Protein AF-A0A0R2E4I8-F1 (afdb_monomer_lite)

Secondary structure (DSSP, 8-state):
-EEETTEEE----GGGGTT---------TTSSHHHHHHHHHHHHHSS-SSSSS-GGGGB-TTS-TTSPPBEEEEEEETTEEEEEEE--S------------

Organism: NCBI:txid1423806

Sequence (101 aa):
MQNFGPYESQIIDFTSFEETPLFLISGKTGSGKTTLFDAMCFALFGKTSGMERQPEQMRSDFAKATEVTSVNFAFEHHGKVYRIMRQPKQLLAKKTWKRYA

Foldseek 3Di:
DDQFAPPNDDDDDCVVCVVPNDDDDDDDPSPCPQSVQQLVCCQVPVGGPVNPDHRANRGHPPADLAGFDWHWDWDDDPNDIDITIDGGDHHHDDDDDPDDD

InterPro domains:
  IPR027417 P-loop containing nucleoside triphosphate hydrolase [G3DSA:3.40.50.300] (1-101)
  IPR027417 P-loop containing nucleoside triphosphate hydrolase [SSF52540] (2-89)
  IPR038729 Rad50/SbcC-type AAA domain [PF13476] (1-89)

pLDDT: mean 90.67, std 10.41, range [46.34, 98.31]

Radius of gyration: 15.91 Å; chains: 1; bounding box: 36×44×48 Å

Structure (mmCIF, N/CA/C/O backbone):
data_AF-A0A0R2E4I8-F1
#
_entry.id   AF-A0A0R2E4I8-F1
#
loop_
_atom_site.group_PDB
_atom_site.id
_atom_site.type_symbol
_atom_site.label_atom_id
_atom_site.label_alt_id
_atom_site.label_comp_id
_atom_site.label_asym_id
_atom_site.label_entity_id
_atom_site.label_seq_id
_atom_site.pdbx_PDB_ins_code
_atom_site.Cartn_x
_atom_site.Cartn_y
_atom_site.Cartn_z
_atom_site.occupancy
_atom_site.B_iso_or_equiv
_atom_site.auth_seq_id
_atom_site.auth_comp_id
_atom_site.auth_asym_id
_atom_site.auth_atom_id
_atom_site.pdbx_PDB_model_num
ATOM 1 N N . MET A 1 1 ? -1.219 -5.815 -0.721 1.00 95.50 1 MET A N 1
ATOM 2 C CA . MET A 1 1 ? -0.576 -5.068 -1.826 1.00 95.50 1 MET A CA 1
ATOM 3 C C . MET A 1 1 ? 0.577 -5.873 -2.400 1.00 95.50 1 MET A C 1
ATOM 5 O O . MET A 1 1 ? 1.169 -6.662 -1.675 1.00 95.50 1 MET A O 1
ATOM 9 N N . GLN A 1 2 ? 0.837 -5.705 -3.694 1.00 97.62 2 GLN A N 1
ATOM 10 C CA . GLN A 1 2 ? 1.869 -6.403 -4.463 1.00 97.62 2 GLN A CA 1
ATOM 11 C C . GLN A 1 2 ? 2.670 -5.372 -5.261 1.00 97.62 2 GLN A C 1
ATOM 13 O O . GLN A 1 2 ? 2.065 -4.528 -5.930 1.00 97.62 2 GLN A O 1
ATOM 18 N N . ASN A 1 3 ? 3.998 -5.451 -5.206 1.00 97.31 3 ASN A N 1
ATOM 19 C CA . ASN A 1 3 ? 4.940 -4.601 -5.938 1.00 97.31 3 ASN A CA 1
ATOM 20 C C . ASN A 1 3 ? 4.652 -3.095 -5.822 1.00 97.31 3 ASN A C 1
ATOM 22 O O . ASN A 1 3 ? 4.697 -2.376 -6.826 1.00 97.31 3 ASN A O 1
ATOM 26 N N . PHE A 1 4 ? 4.316 -2.628 -4.616 1.00 96.19 4 PHE A N 1
ATOM 27 C CA . PHE A 1 4 ? 3.869 -1.260 -4.345 1.00 96.19 4 PHE A CA 1
ATOM 28 C C . PHE A 1 4 ? 4.806 -0.568 -3.340 1.00 96.19 4 PHE A C 1
ATOM 30 O O . PHE A 1 4 ? 4.828 -0.895 -2.153 1.00 96.19 4 PHE A O 1
ATOM 37 N N . GLY A 1 5 ? 5.601 0.385 -3.822 1.00 94.50 5 GLY A N 1
ATOM 38 C CA . GLY A 1 5 ? 6.693 1.033 -3.100 1.00 94.50 5 GLY A CA 1
ATOM 39 C C . GLY A 1 5 ? 7.708 0.008 -2.576 1.00 94.50 5 GLY A C 1
ATOM 40 O O . GLY A 1 5 ? 8.222 -0.779 -3.372 1.00 94.50 5 GLY A O 1
ATOM 41 N N . PRO A 1 6 ? 8.008 -0.025 -1.262 1.00 94.06 6 PRO A N 1
ATOM 42 C CA . PRO A 1 6 ? 8.952 -0.987 -0.698 1.00 94.06 6 PRO A CA 1
ATOM 43 C C . PRO A 1 6 ? 8.349 -2.388 -0.491 1.00 94.06 6 PRO A C 1
ATOM 45 O O . PRO A 1 6 ? 9.058 -3.289 -0.054 1.00 94.06 6 PRO A O 1
ATOM 48 N N . TYR A 1 7 ? 7.055 -2.590 -0.762 1.00 94.19 7 TYR A N 1
ATOM 49 C CA . TYR A 1 7 ? 6.380 -3.867 -0.539 1.00 94.19 7 TYR A CA 1
ATOM 50 C C . TYR A 1 7 ? 6.380 -4.728 -1.806 1.00 94.19 7 TYR A C 1
ATOM 52 O O . TYR A 1 7 ? 5.626 -4.451 -2.741 1.00 94.19 7 TYR A O 1
ATOM 60 N N . GLU A 1 8 ? 7.168 -5.805 -1.813 1.00 94.50 8 GLU A N 1
ATOM 61 C CA . GLU A 1 8 ? 7.101 -6.855 -2.843 1.00 94.50 8 GLU A CA 1
ATOM 62 C C . GLU A 1 8 ? 5.766 -7.609 -2.744 1.00 94.50 8 GLU A C 1
ATOM 64 O O . GLU A 1 8 ? 4.972 -7.610 -3.681 1.00 94.50 8 GLU A O 1
ATOM 69 N N . SER A 1 9 ? 5.461 -8.151 -1.563 1.00 95.38 9 SER A N 1
ATOM 70 C CA . SER A 1 9 ? 4.186 -8.791 -1.239 1.00 95.38 9 SER A CA 1
ATOM 71 C C . SER A 1 9 ? 3.866 -8.538 0.228 1.00 95.38 9 SER A C 1
ATOM 73 O O . SER A 1 9 ? 4.585 -8.994 1.113 1.00 95.38 9 SER A O 1
ATOM 75 N N . GLN A 1 10 ? 2.796 -7.792 0.498 1.00 95.94 10 GLN A N 1
ATOM 76 C CA . GLN A 1 10 ? 2.385 -7.472 1.863 1.00 95.94 10 GLN A CA 1
ATOM 77 C C . GLN A 1 10 ? 0.880 -7.631 2.032 1.00 95.94 10 GLN A C 1
ATOM 79 O O . GLN A 1 10 ? 0.087 -7.058 1.279 1.00 95.94 10 GLN A O 1
ATOM 84 N N . ILE A 1 11 ? 0.486 -8.358 3.071 1.00 96.69 11 ILE A N 1
ATOM 85 C CA . ILE A 1 11 ? -0.897 -8.481 3.529 1.00 96.69 11 ILE A CA 1
ATOM 86 C C . ILE A 1 11 ? -0.954 -7.890 4.935 1.00 96.69 11 ILE A C 1
ATOM 88 O O . ILE A 1 11 ? -0.048 -8.110 5.737 1.00 96.69 11 ILE A O 1
ATOM 92 N N . ILE A 1 12 ? -1.979 -7.086 5.199 1.00 94.81 12 ILE A N 1
ATOM 93 C CA . ILE A 1 12 ? -2.293 -6.588 6.535 1.00 94.81 12 ILE A CA 1
ATOM 94 C C . ILE A 1 12 ? -3.766 -6.870 6.740 1.00 94.81 12 ILE A C 1
ATOM 96 O O . ILE A 1 12 ? -4.590 -6.419 5.942 1.00 94.81 12 ILE A O 1
ATOM 100 N N . ASP A 1 13 ? -4.057 -7.644 7.773 1.00 93.69 13 ASP A N 1
ATOM 101 C CA . ASP A 1 13 ? -5.415 -7.947 8.172 1.00 93.69 13 ASP A CA 1
ATOM 102 C C . ASP A 1 13 ? -5.790 -7.089 9.380 1.00 93.69 13 ASP A C 1
ATOM 104 O O . ASP A 1 13 ? -5.282 -7.291 10.482 1.00 93.69 13 ASP A O 1
ATOM 108 N N . PHE A 1 14 ? -6.637 -6.084 9.154 1.00 91.06 14 PHE A N 1
ATOM 109 C CA . PHE A 1 14 ? -7.060 -5.177 10.219 1.00 91.06 14 PHE A CA 1
ATOM 110 C C . PHE A 1 14 ? -8.119 -5.799 11.135 1.00 91.06 14 PHE A C 1
ATOM 112 O O . PHE A 1 14 ? -8.274 -5.321 12.255 1.00 91.06 14 PHE A O 1
ATOM 119 N N . THR A 1 15 ? -8.794 -6.877 10.715 1.00 90.62 15 THR A N 1
ATOM 120 C CA . THR A 1 15 ? -9.786 -7.558 11.566 1.00 90.62 15 THR A CA 1
ATOM 121 C C . THR A 1 15 ? -9.120 -8.262 12.748 1.00 90.62 15 THR A C 1
ATOM 123 O O . THR A 1 15 ? -9.724 -8.456 13.796 1.00 90.62 15 THR A O 1
ATOM 126 N N . SER A 1 16 ? -7.822 -8.563 12.629 1.00 88.38 16 SER A N 1
ATOM 127 C CA . SER A 1 16 ? -7.004 -9.088 13.728 1.00 88.38 16 SER A CA 1
ATOM 128 C C . SER A 1 16 ? -6.882 -8.121 14.921 1.00 88.38 16 SER A C 1
ATOM 130 O O . SER A 1 16 ? -6.418 -8.530 15.981 1.00 88.38 16 SER A O 1
ATOM 132 N N . PHE A 1 17 ? -7.283 -6.851 14.765 1.00 87.44 17 PHE A N 1
ATOM 133 C CA . PHE A 1 17 ? -7.270 -5.826 15.815 1.00 87.44 17 PHE A CA 1
ATOM 134 C C . PHE A 1 17 ? -8.681 -5.408 16.264 1.00 87.44 17 PHE A C 1
ATOM 136 O O . PHE A 1 17 ? -8.826 -4.384 16.925 1.00 87.44 17 PHE A O 1
ATOM 143 N N . GLU A 1 18 ? -9.734 -6.161 15.926 1.00 83.56 18 GLU A N 1
ATOM 144 C CA . GLU A 1 18 ? -11.121 -5.791 16.268 1.00 83.56 18 GLU A CA 1
ATOM 145 C C . GLU A 1 18 ? -11.350 -5.601 17.775 1.00 83.56 18 GLU A C 1
ATOM 147 O O . GLU A 1 18 ? -12.080 -4.698 18.179 1.00 83.56 18 GLU A O 1
ATOM 152 N N . GLU A 1 19 ? -10.678 -6.390 18.618 1.00 86.56 19 GLU A N 1
ATOM 153 C CA . GLU A 1 19 ? -10.781 -6.269 20.079 1.00 86.56 19 GLU A CA 1
ATOM 154 C C . GLU A 1 19 ? -10.028 -5.048 20.643 1.00 86.56 19 GLU A C 1
ATOM 156 O O . GLU A 1 19 ? -10.325 -4.581 21.742 1.00 86.56 19 GLU A O 1
ATOM 161 N N . THR A 1 20 ? -9.051 -4.509 19.903 1.00 86.75 20 THR A N 1
ATOM 162 C CA . THR A 1 20 ? -8.234 -3.351 20.303 1.00 86.75 20 THR A CA 1
ATOM 163 C C . THR A 1 20 ? -8.158 -2.328 19.163 1.00 86.75 20 THR A C 1
ATOM 165 O O . THR A 1 20 ? -7.237 -2.362 18.347 1.00 86.75 20 THR A O 1
ATOM 168 N N . PRO A 1 21 ? -9.085 -1.350 19.114 1.00 80.50 21 PRO A N 1
ATOM 169 C CA . PRO A 1 21 ? -9.230 -0.454 17.963 1.00 80.50 21 PRO A CA 1
ATOM 170 C C . PRO A 1 21 ? -8.067 0.535 17.799 1.00 80.50 21 PRO A C 1
ATOM 172 O O . PRO A 1 21 ? -7.962 1.208 16.774 1.00 80.50 21 PRO A O 1
ATOM 175 N N . LEU A 1 22 ? -7.198 0.650 18.807 1.00 89.38 22 LEU A N 1
ATOM 176 C CA . LEU A 1 22 ? -6.015 1.494 18.767 1.00 89.38 22 LEU A CA 1
ATOM 177 C C . LEU A 1 22 ? -4.769 0.641 18.527 1.00 89.38 22 LEU A C 1
ATOM 179 O O . LEU A 1 22 ? -4.377 -0.159 19.372 1.00 89.38 22 LEU A O 1
ATOM 183 N N . PHE A 1 23 ? -4.104 0.886 17.404 1.00 89.38 23 PHE A N 1
ATOM 184 C CA . PHE A 1 23 ? -2.840 0.252 17.044 1.00 89.38 23 PHE A CA 1
ATOM 185 C C . PHE A 1 23 ? -1.814 1.295 16.589 1.00 89.38 23 PHE A C 1
ATOM 187 O O . PHE A 1 23 ? -2.156 2.401 16.166 1.00 89.38 23 PHE A O 1
ATOM 194 N N . LEU A 1 24 ? -0.531 0.933 16.666 1.00 91.94 24 LEU A N 1
ATOM 195 C CA . LEU A 1 24 ? 0.590 1.783 16.271 1.00 91.94 24 LEU A CA 1
ATOM 196 C C . LEU A 1 24 ? 1.327 1.177 15.074 1.00 91.94 24 LEU A C 1
ATOM 198 O O . LEU A 1 24 ? 1.843 0.065 15.147 1.00 91.94 24 LEU A O 1
ATOM 202 N N . ILE A 1 25 ? 1.464 1.954 14.001 1.00 92.19 25 ILE A N 1
ATOM 203 C CA . ILE A 1 25 ? 2.349 1.630 12.878 1.00 92.19 25 ILE A CA 1
ATOM 204 C C . ILE A 1 25 ? 3.693 2.333 13.111 1.00 92.19 25 ILE A C 1
ATOM 206 O O . ILE A 1 25 ? 3.819 3.541 12.907 1.00 92.19 25 ILE A O 1
ATOM 210 N N . SER A 1 26 ? 4.711 1.583 13.534 1.00 94.25 26 SER A N 1
ATOM 211 C CA . SER A 1 26 ? 6.057 2.098 13.825 1.00 94.25 26 SER A CA 1
ATOM 212 C C . SER A 1 26 ? 7.133 1.450 12.944 1.00 94.25 26 SER A C 1
ATOM 214 O O . SER A 1 26 ? 6.912 0.434 12.288 1.00 94.25 26 SER A O 1
ATOM 216 N N . GLY A 1 27 ? 8.303 2.088 12.851 1.00 93.31 27 GLY A N 1
ATOM 217 C CA . GLY A 1 27 ? 9.426 1.606 12.041 1.00 93.31 27 GLY A CA 1
ATOM 218 C C . GLY A 1 27 ? 10.358 2.729 11.589 1.00 93.31 27 GLY A C 1
ATOM 219 O O . GLY A 1 27 ? 10.013 3.909 11.682 1.00 93.31 27 GLY A O 1
ATOM 220 N N . LYS A 1 28 ? 11.531 2.378 11.052 1.00 94.50 28 LYS A N 1
ATOM 221 C CA . LYS A 1 28 ? 12.539 3.339 10.558 1.00 94.50 28 LYS A CA 1
ATOM 222 C C . LYS A 1 28 ? 12.018 4.177 9.382 1.00 94.50 28 LYS A C 1
ATOM 224 O O . LYS A 1 28 ? 11.092 3.774 8.677 1.00 94.50 28 LYS A O 1
ATOM 229 N N . THR A 1 29 ? 12.594 5.351 9.139 1.00 91.69 29 THR A N 1
ATOM 230 C CA . THR A 1 29 ? 12.331 6.111 7.902 1.00 91.69 29 THR A CA 1
ATOM 231 C C . THR A 1 29 ? 12.595 5.226 6.680 1.00 91.69 29 THR A C 1
ATOM 233 O O . THR A 1 29 ? 13.536 4.439 6.681 1.00 91.69 29 THR A O 1
ATOM 236 N N . GLY A 1 30 ? 11.716 5.292 5.676 1.00 87.31 30 GLY A N 1
ATOM 237 C CA . GLY A 1 30 ? 11.785 4.428 4.490 1.00 87.31 30 GLY A CA 1
ATOM 238 C C . GLY A 1 30 ? 11.161 3.034 4.648 1.00 87.31 30 GLY A C 1
ATOM 239 O O . GLY A 1 30 ? 11.006 2.339 3.653 1.00 87.31 30 GLY A O 1
ATOM 240 N N . SER A 1 31 ? 10.702 2.634 5.842 1.00 91.44 31 SER A N 1
ATOM 241 C CA . SER A 1 31 ? 10.115 1.298 6.075 1.00 91.44 31 SER A CA 1
ATOM 242 C C . SER A 1 31 ? 8.722 1.065 5.459 1.00 91.44 31 SER A C 1
ATOM 244 O O . SER A 1 31 ? 8.095 0.051 5.746 1.00 91.44 31 SER A O 1
ATOM 246 N N . GLY A 1 32 ? 8.189 2.016 4.686 1.00 92.62 32 GLY A N 1
ATOM 247 C CA . GLY A 1 32 ? 6.890 1.885 4.014 1.00 92.62 32 GLY A CA 1
ATOM 248 C C . GLY A 1 32 ? 5.661 2.376 4.784 1.00 92.62 32 GLY A C 1
ATOM 249 O O . GLY A 1 32 ? 4.563 2.294 4.250 1.00 92.62 32 GLY A O 1
ATOM 250 N N . LYS A 1 33 ? 5.805 2.963 5.983 1.00 94.88 33 LYS A N 1
ATOM 251 C CA . LYS A 1 33 ? 4.659 3.457 6.787 1.00 94.88 33 LYS A CA 1
ATOM 252 C C . LYS A 1 33 ? 3.722 4.376 5.996 1.00 94.88 33 LYS A C 1
ATOM 254 O O . LYS A 1 33 ? 2.534 4.105 5.906 1.00 94.88 33 LYS A O 1
ATOM 259 N N . THR A 1 34 ? 4.260 5.420 5.365 1.00 93.50 34 THR A N 1
ATOM 260 C CA . THR A 1 34 ? 3.479 6.312 4.490 1.00 93.50 34 THR A CA 1
ATOM 261 C C . THR A 1 34 ? 2.940 5.568 3.269 1.00 93.50 34 THR A C 1
ATOM 263 O O . THR A 1 34 ? 1.802 5.779 2.874 1.00 93.50 34 THR A O 1
ATOM 266 N N . THR A 1 35 ? 3.717 4.634 2.710 1.00 94.75 35 THR A N 1
ATOM 267 C CA . THR A 1 35 ? 3.297 3.832 1.554 1.00 94.75 35 THR A CA 1
ATOM 268 C C . THR A 1 35 ? 2.083 2.950 1.849 1.00 94.75 35 THR A C 1
ATOM 270 O O . THR A 1 35 ? 1.259 2.744 0.962 1.00 94.75 35 THR A O 1
ATOM 273 N N . LEU A 1 36 ? 1.933 2.455 3.079 1.00 95.19 36 LEU A N 1
ATOM 274 C CA . LEU A 1 36 ? 0.733 1.735 3.493 1.00 95.19 36 LEU A CA 1
ATOM 275 C C . LEU A 1 36 ? -0.516 2.625 3.378 1.00 95.19 36 LEU A C 1
ATOM 277 O O . LEU A 1 36 ? -1.512 2.210 2.787 1.00 95.19 36 LEU A O 1
ATOM 281 N N . PHE A 1 37 ? -0.448 3.862 3.874 1.00 94.75 37 PHE A N 1
ATOM 282 C CA . PHE A 1 37 ? -1.541 4.829 3.731 1.00 94.75 37 PHE A CA 1
ATOM 283 C C . PHE A 1 37 ? -1.756 5.238 2.267 1.00 94.75 37 PHE A C 1
ATOM 285 O O . PHE A 1 37 ? -2.897 5.310 1.813 1.00 94.75 37 PHE A O 1
ATOM 292 N N . ASP A 1 38 ? -0.680 5.409 1.491 1.00 95.56 38 ASP A N 1
ATOM 293 C CA . ASP A 1 38 ? -0.770 5.662 0.049 1.00 95.56 38 ASP A CA 1
ATOM 294 C C . ASP A 1 38 ? -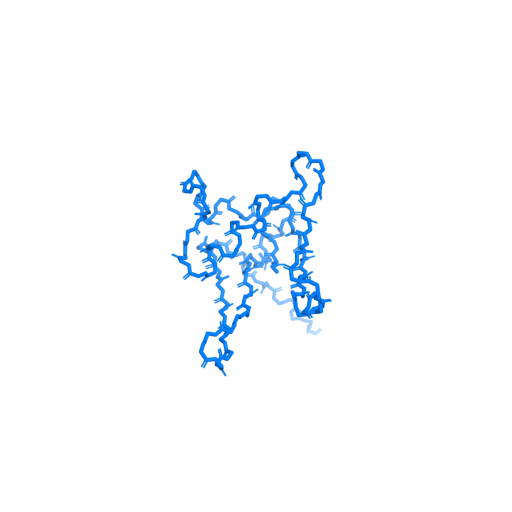1.502 4.531 -0.684 1.00 95.56 38 ASP A C 1
ATOM 296 O O . ASP A 1 38 ? -2.293 4.810 -1.582 1.00 95.56 38 ASP A O 1
ATOM 300 N N . ALA A 1 39 ? -1.288 3.267 -0.300 1.00 96.50 39 ALA A N 1
ATOM 301 C CA . ALA A 1 39 ? -1.983 2.125 -0.888 1.00 96.50 39 ALA A CA 1
ATOM 302 C C . ALA A 1 39 ? -3.494 2.169 -0.603 1.00 96.50 39 ALA A C 1
ATOM 304 O O . ALA A 1 39 ? -4.293 1.928 -1.510 1.00 96.50 39 ALA A O 1
ATOM 305 N N . MET A 1 40 ? -3.895 2.523 0.624 1.00 96.12 40 MET A N 1
ATOM 306 C CA . MET A 1 40 ? -5.309 2.680 0.994 1.00 96.12 40 MET A CA 1
ATOM 307 C C . MET A 1 40 ? -5.972 3.816 0.207 1.00 96.12 40 MET A C 1
ATOM 309 O O . MET A 1 40 ? -7.008 3.607 -0.429 1.00 96.12 40 MET A O 1
ATOM 313 N N . CYS A 1 41 ? -5.349 5.001 0.186 1.00 96.06 41 CYS A N 1
ATOM 314 C CA . CYS A 1 41 ? -5.831 6.141 -0.594 1.00 96.06 41 CYS A CA 1
ATOM 315 C C . CYS A 1 41 ? -5.908 5.803 -2.085 1.00 96.06 41 CYS A C 1
ATOM 317 O O . CYS A 1 41 ? -6.891 6.141 -2.745 1.00 96.06 41 CYS A O 1
ATOM 319 N N . PHE A 1 42 ? -4.913 5.083 -2.610 1.00 96.88 42 PH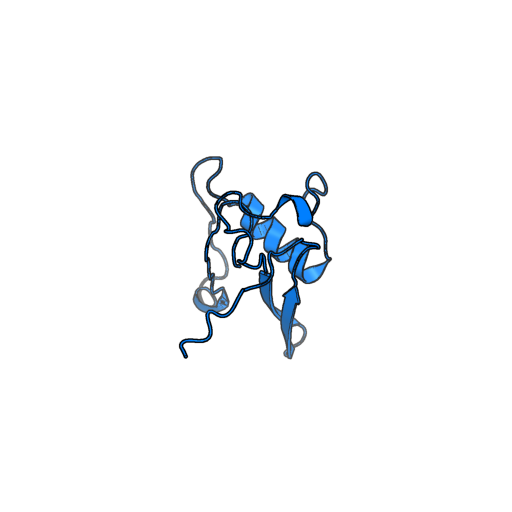E A N 1
ATOM 320 C CA . PHE A 1 42 ? -4.896 4.674 -4.004 1.00 96.88 42 PHE A CA 1
ATOM 321 C C . PHE A 1 42 ? -6.050 3.724 -4.319 1.00 96.88 42 PHE A C 1
ATOM 323 O O . PHE A 1 42 ? -6.753 3.937 -5.305 1.00 96.88 42 PHE A O 1
ATOM 330 N N . ALA A 1 43 ? -6.296 2.711 -3.486 1.00 97.44 43 ALA A N 1
ATOM 331 C CA . ALA A 1 43 ? -7.410 1.794 -3.689 1.00 97.44 43 ALA A CA 1
ATOM 332 C C . ALA A 1 43 ? -8.753 2.546 -3.728 1.00 97.44 43 ALA A C 1
ATOM 334 O O . ALA A 1 43 ? -9.501 2.414 -4.704 1.00 97.44 43 ALA A O 1
ATOM 335 N N . LEU A 1 44 ? -9.009 3.391 -2.727 1.00 96.38 44 LEU A N 1
ATOM 336 C CA . LEU A 1 44 ? -10.271 4.117 -2.566 1.00 96.38 44 LEU A CA 1
ATOM 337 C C . LEU A 1 44 ? -10.472 5.215 -3.620 1.00 96.38 44 LEU A C 1
ATOM 339 O O . LEU A 1 44 ? -11.537 5.302 -4.227 1.00 96.38 44 LEU A O 1
ATOM 343 N N . PHE A 1 45 ? -9.447 6.025 -3.881 1.00 94.88 45 PHE A N 1
ATOM 344 C CA . PHE A 1 45 ? -9.582 7.290 -4.613 1.00 94.88 45 PHE A CA 1
ATOM 345 C C . PHE A 1 45 ? -8.768 7.357 -5.906 1.00 94.88 45 PHE A C 1
ATOM 347 O O . PHE A 1 45 ? -8.858 8.342 -6.633 1.00 94.88 45 PHE A O 1
ATOM 354 N N . GLY 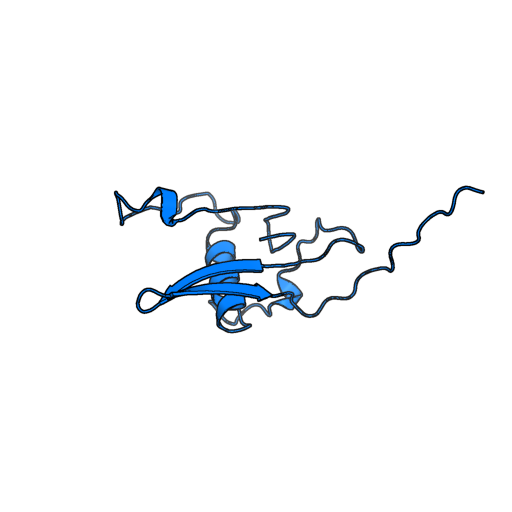A 1 46 ? -7.954 6.343 -6.204 1.00 94.88 46 GLY A N 1
ATOM 355 C CA . GLY A 1 46 ? -7.080 6.340 -7.377 1.00 94.88 46 GLY A CA 1
ATOM 356 C C . GLY A 1 46 ? -5.885 7.294 -7.279 1.00 94.88 46 GLY A C 1
ATOM 357 O O . GLY A 1 46 ? -5.221 7.503 -8.285 1.00 94.88 46 GLY A O 1
ATOM 358 N N . LYS A 1 47 ? -5.592 7.851 -6.096 1.00 94.38 47 LYS A N 1
ATOM 359 C CA . LYS A 1 47 ? -4.476 8.781 -5.837 1.00 94.38 47 LYS A CA 1
ATOM 360 C C . LYS A 1 47 ? -3.782 8.470 -4.508 1.00 94.38 47 LYS A C 1
ATOM 362 O O . LYS A 1 47 ? -4.389 7.851 -3.641 1.00 94.38 47 LYS A O 1
ATOM 367 N N . THR A 1 48 ? -2.532 8.893 -4.340 1.00 93.88 48 THR A N 1
ATOM 368 C CA . THR A 1 48 ? -1.777 8.710 -3.084 1.00 93.88 48 THR A CA 1
ATOM 369 C C . THR A 1 48 ? -2.197 9.727 -2.013 1.00 93.88 48 THR A C 1
ATOM 371 O O . THR A 1 48 ? -2.903 10.693 -2.311 1.00 93.88 48 THR A O 1
ATOM 374 N N . SER A 1 49 ? -1.794 9.502 -0.758 1.00 86.06 49 SER A N 1
ATOM 375 C CA . SER A 1 49 ? -2.260 10.282 0.398 1.00 86.06 49 SER A CA 1
ATOM 376 C C . SER A 1 49 ? -1.742 11.727 0.405 1.00 86.06 49 SER A C 1
ATOM 378 O O . SER A 1 49 ? -2.478 12.630 0.790 1.00 86.06 49 SER A O 1
ATOM 380 N N . GLY A 1 50 ? -0.515 11.958 -0.080 1.00 78.06 50 GLY A N 1
ATOM 381 C CA . GLY A 1 50 ? 0.109 13.287 -0.137 1.00 78.06 50 GLY A CA 1
ATOM 382 C C . GLY A 1 50 ? -0.011 14.015 -1.478 1.00 78.06 50 GLY A C 1
ATOM 383 O O . GLY A 1 50 ? 0.454 15.139 -1.586 1.00 78.06 50 GLY A O 1
ATOM 384 N N . MET A 1 51 ? -0.576 13.390 -2.520 1.00 73.94 51 MET A N 1
ATOM 385 C CA . MET A 1 51 ? -0.602 13.891 -3.914 1.00 73.94 51 MET A CA 1
ATOM 386 C C . MET A 1 51 ? 0.771 14.208 -4.550 1.00 73.94 51 MET A C 1
ATOM 388 O O . MET A 1 51 ? 0.829 14.471 -5.747 1.00 73.94 51 MET A O 1
ATOM 392 N N . GLU A 1 52 ? 1.874 14.124 -3.802 1.00 76.94 52 GLU A N 1
ATOM 393 C CA . GLU A 1 52 ? 3.242 14.320 -4.298 1.00 76.94 52 GLU A CA 1
ATOM 394 C C . GLU A 1 52 ? 3.685 13.217 -5.265 1.00 76.94 52 GLU A C 1
ATOM 396 O O . GLU A 1 52 ? 4.493 13.456 -6.160 1.00 76.94 52 GLU A O 1
ATOM 401 N N . ARG A 1 53 ? 3.154 12.000 -5.090 1.00 84.38 53 ARG A N 1
ATOM 402 C CA . ARG A 1 53 ? 3.473 10.836 -5.924 1.00 84.38 53 ARG A CA 1
ATOM 403 C C . ARG A 1 53 ? 2.254 10.372 -6.696 1.00 84.38 53 ARG A C 1
ATOM 405 O O . ARG A 1 53 ? 1.204 10.103 -6.114 1.00 84.38 53 ARG A O 1
ATOM 412 N N . GLN A 1 54 ? 2.405 10.208 -7.998 1.00 91.75 54 GLN A N 1
ATOM 413 C CA . GLN A 1 54 ? 1.406 9.548 -8.824 1.00 91.75 54 GLN A CA 1
ATOM 414 C C . GLN A 1 54 ? 1.427 8.033 -8.564 1.00 91.75 54 GLN A C 1
ATOM 416 O O . GLN A 1 54 ? 2.497 7.475 -8.308 1.00 91.75 54 GLN A O 1
ATOM 421 N N . PRO A 1 55 ? 0.284 7.331 -8.632 1.00 92.06 55 PRO A N 1
ATOM 422 C CA . PRO A 1 55 ? 0.236 5.886 -8.412 1.00 92.06 55 PRO A CA 1
ATOM 423 C C . PRO A 1 55 ? 1.181 5.071 -9.302 1.00 92.06 55 PRO A C 1
ATOM 425 O O . PRO A 1 55 ? 1.682 4.032 -8.882 1.00 92.06 55 PRO A O 1
ATOM 428 N N . GLU A 1 56 ? 1.455 5.541 -10.517 1.00 93.25 56 GLU A N 1
ATOM 429 C CA . GLU A 1 56 ? 2.399 4.928 -11.456 1.00 93.25 56 GLU A CA 1
ATOM 430 C C . GLU A 1 56 ? 3.830 4.911 -10.901 1.00 93.25 56 GLU A C 1
ATOM 432 O O . GLU A 1 56 ? 4.576 3.961 -11.128 1.00 93.25 56 GLU A O 1
ATOM 437 N N . GLN A 1 57 ? 4.191 5.932 -10.120 1.00 93.19 57 GLN A N 1
ATOM 438 C CA . GLN A 1 57 ? 5.493 6.057 -9.455 1.00 93.19 57 GLN A CA 1
ATOM 439 C 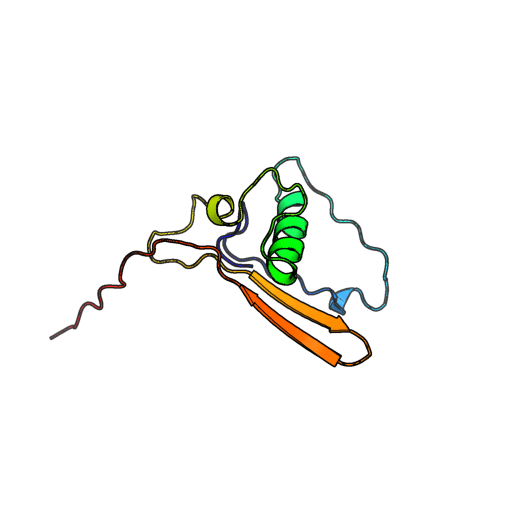C . GLN A 1 57 ? 5.597 5.175 -8.206 1.00 93.19 57 GLN A C 1
ATOM 441 O O . GLN A 1 57 ? 6.662 5.078 -7.605 1.00 93.19 57 GLN A O 1
ATOM 446 N N . MET A 1 58 ? 4.497 4.537 -7.797 1.00 94.38 58 MET A N 1
ATOM 447 C CA . MET A 1 58 ? 4.476 3.617 -6.663 1.00 94.38 58 MET A CA 1
ATOM 448 C C . MET A 1 58 ? 4.799 2.182 -7.079 1.00 94.38 58 MET A C 1
ATOM 450 O O . MET A 1 58 ? 4.749 1.292 -6.237 1.00 94.38 58 MET A O 1
ATOM 454 N N . ARG A 1 59 ? 5.123 1.908 -8.346 1.00 94.81 59 ARG A N 1
ATOM 455 C CA . ARG A 1 59 ? 5.663 0.601 -8.731 1.00 94.81 59 ARG A CA 1
ATOM 456 C C . ARG A 1 59 ? 7.008 0.373 -8.035 1.00 94.81 59 ARG A C 1
ATOM 458 O O . ARG A 1 59 ? 7.868 1.240 -8.067 1.00 94.81 59 ARG A O 1
ATOM 465 N N . SER A 1 60 ? 7.180 -0.794 -7.417 1.00 92.94 60 SER A N 1
ATOM 466 C CA . SER A 1 60 ? 8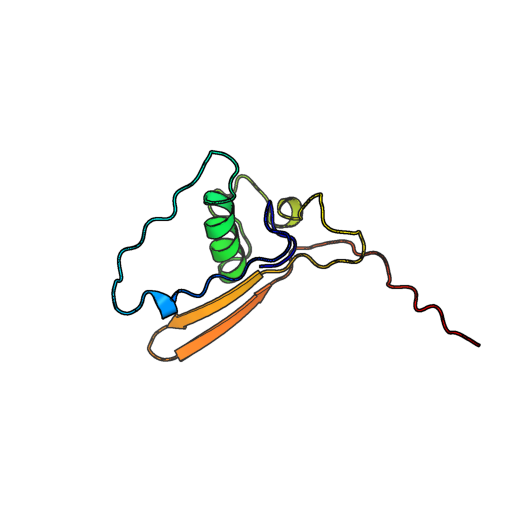.457 -1.171 -6.805 1.00 92.94 60 SER A CA 1
ATOM 467 C C . SER A 1 60 ? 9.549 -1.358 -7.861 1.00 92.94 60 SER A C 1
ATOM 469 O O . SER A 1 60 ? 9.322 -2.050 -8.855 1.00 92.94 60 SER A O 1
ATOM 471 N N . ASP A 1 61 ? 10.745 -0.824 -7.609 1.00 88.75 61 ASP A N 1
ATOM 472 C CA . ASP A 1 61 ? 11.918 -1.016 -8.476 1.00 88.75 61 ASP A CA 1
ATOM 473 C C . ASP A 1 61 ? 12.402 -2.475 -8.502 1.00 88.75 61 ASP A C 1
ATOM 475 O O . ASP A 1 61 ? 13.058 -2.907 -9.448 1.00 88.75 61 ASP A O 1
ATOM 479 N N . PHE A 1 62 ? 12.041 -3.262 -7.485 1.00 87.88 62 PHE A N 1
ATOM 480 C CA . PHE A 1 62 ? 12.363 -4.688 -7.409 1.00 87.88 62 PHE A CA 1
ATOM 481 C C . PHE A 1 62 ? 11.415 -5.565 -8.244 1.00 87.88 62 PHE A C 1
ATOM 483 O O . PHE A 1 62 ? 11.697 -6.744 -8.458 1.00 87.88 62 PHE A O 1
ATOM 490 N N . ALA A 1 63 ? 10.302 -5.011 -8.736 1.00 93.19 63 ALA A N 1
ATOM 491 C CA . ALA A 1 63 ? 9.294 -5.767 -9.467 1.00 93.19 63 ALA A CA 1
ATOM 492 C C . ALA A 1 63 ? 9.752 -6.080 -10.895 1.00 93.19 63 ALA A C 1
ATOM 494 O O . ALA A 1 63 ? 9.977 -5.175 -11.709 1.00 93.19 63 ALA A O 1
ATOM 495 N N . LYS A 1 64 ? 9.792 -7.366 -11.261 1.00 94.06 64 LYS A N 1
ATOM 496 C CA . LYS A 1 64 ? 10.158 -7.786 -12.624 1.00 94.06 64 LYS A CA 1
ATOM 497 C C . LYS A 1 64 ? 9.211 -7.169 -13.645 1.00 94.06 64 LYS A C 1
ATOM 499 O O . LYS A 1 64 ? 8.027 -6.993 -13.373 1.00 94.06 64 LYS A O 1
ATOM 504 N N . ALA A 1 65 ? 9.677 -6.944 -14.872 1.00 92.62 65 ALA A N 1
ATOM 505 C CA . ALA A 1 65 ? 8.861 -6.355 -15.942 1.00 92.62 65 ALA A CA 1
ATOM 506 C C . ALA A 1 65 ? 7.551 -7.117 -16.246 1.00 92.62 65 ALA A C 1
ATOM 508 O O . ALA A 1 65 ? 6.642 -6.558 -16.849 1.00 92.62 65 ALA A O 1
ATOM 509 N N . THR A 1 66 ? 7.436 -8.388 -15.853 1.00 94.38 66 THR A N 1
ATOM 510 C CA . THR A 1 66 ? 6.221 -9.208 -16.005 1.00 94.38 66 THR A CA 1
ATOM 511 C C . THR A 1 66 ? 5.304 -9.202 -14.777 1.00 94.38 66 THR A C 1
ATOM 513 O O . THR A 1 66 ? 4.221 -9.780 -14.826 1.00 94.38 66 THR A O 1
ATOM 516 N N . GLU A 1 67 ? 5.745 -8.639 -13.654 1.00 95.31 67 GLU A N 1
ATOM 517 C CA . GLU A 1 67 ? 5.031 -8.669 -12.378 1.00 95.31 67 GLU A CA 1
ATOM 518 C C . GLU A 1 67 ? 4.157 -7.429 -12.215 1.00 95.31 67 GLU A C 1
ATOM 520 O O . GLU A 1 67 ? 4.607 -6.298 -12.395 1.00 95.31 67 GLU A O 1
ATOM 525 N N . VAL A 1 68 ? 2.894 -7.652 -11.859 1.00 96.44 68 VAL A N 1
ATOM 526 C CA . VAL A 1 68 ? 1.882 -6.604 -11.716 1.00 96.44 68 VAL A CA 1
ATOM 527 C C . VAL A 1 68 ? 2.056 -5.889 -10.375 1.00 96.44 68 VAL A C 1
ATOM 529 O O . VAL A 1 68 ? 2.191 -6.528 -9.331 1.00 96.44 68 VAL A O 1
ATOM 532 N N . THR A 1 69 ? 1.969 -4.563 -10.393 1.00 97.69 69 THR A N 1
ATOM 533 C CA . THR A 1 69 ? 1.729 -3.743 -9.202 1.00 97.69 69 THR A CA 1
ATOM 534 C C . THR A 1 69 ? 0.233 -3.661 -8.939 1.00 97.69 69 THR A C 1
ATOM 536 O O . THR A 1 69 ? -0.532 -3.302 -9.835 1.00 97.69 69 THR A O 1
ATOM 539 N N . SER A 1 70 ? -0.207 -3.997 -7.726 1.00 97.88 70 SER A N 1
ATOM 540 C CA . SER A 1 70 ? -1.629 -3.958 -7.370 1.00 97.88 70 SER A CA 1
ATOM 541 C C . SER A 1 70 ? -1.881 -3.721 -5.883 1.00 97.88 70 SER A C 1
ATOM 543 O O . SER A 1 70 ? -1.095 -4.105 -5.012 1.00 97.88 70 SER A O 1
ATOM 545 N N . VAL A 1 71 ? -3.035 -3.129 -5.585 1.00 98.31 71 VAL A N 1
ATOM 546 C CA . VAL A 1 71 ? -3.572 -3.024 -4.230 1.00 98.31 71 VAL A CA 1
ATOM 547 C C . VAL A 1 71 ? -4.943 -3.683 -4.194 1.00 98.31 71 VAL A C 1
ATOM 549 O O . VAL A 1 71 ? -5.830 -3.337 -4.970 1.00 98.31 71 VAL A O 1
ATOM 552 N N . ASN A 1 72 ? -5.093 -4.636 -3.277 1.00 98.19 72 ASN A N 1
ATOM 553 C CA . ASN A 1 72 ? -6.374 -5.205 -2.884 1.00 98.19 72 ASN A CA 1
ATOM 554 C C . ASN A 1 72 ? -6.734 -4.611 -1.527 1.00 98.19 72 ASN A C 1
ATOM 556 O O . ASN A 1 72 ? -5.910 -4.666 -0.611 1.00 98.19 72 ASN A O 1
ATOM 560 N N . PHE A 1 73 ? -7.927 -4.041 -1.415 1.00 98.25 73 PHE A N 1
ATOM 561 C CA . PHE A 1 73 ? -8.406 -3.395 -0.204 1.00 98.25 73 PHE A CA 1
ATOM 562 C C . PHE A 1 73 ? -9.844 -3.820 0.069 1.00 98.25 73 PHE A C 1
ATOM 564 O O . PHE A 1 73 ? -10.709 -3.698 -0.800 1.00 98.25 73 PHE A O 1
ATOM 571 N N . ALA A 1 74 ? -10.077 -4.348 1.265 1.00 97.88 74 ALA A N 1
ATOM 572 C CA . ALA A 1 74 ? -11.398 -4.703 1.752 1.00 97.88 74 ALA A CA 1
ATOM 573 C C . ALA A 1 74 ? -11.764 -3.762 2.897 1.00 97.88 74 ALA A C 1
ATOM 575 O O . ALA A 1 74 ? -10.917 -3.465 3.737 1.00 97.88 74 ALA A O 1
ATOM 576 N N . PHE A 1 75 ? -13.003 -3.286 2.910 1.00 96.62 75 PHE A N 1
ATOM 577 C CA . PHE A 1 75 ? -13.516 -2.430 3.974 1.00 96.62 75 PHE A CA 1
ATOM 578 C C . PHE A 1 75 ? -15.016 -2.646 4.147 1.00 96.62 75 PHE A C 1
ATOM 580 O O . PHE A 1 75 ? -15.698 -3.103 3.225 1.00 96.62 75 PHE A O 1
ATOM 587 N N . GLU A 1 76 ? -15.525 -2.296 5.321 1.00 96.50 76 GLU A N 1
ATOM 588 C CA . GLU A 1 76 ? -16.953 -2.293 5.605 1.00 96.50 76 GLU A CA 1
ATOM 589 C C . GLU A 1 76 ? -17.503 -0.865 5.581 1.00 96.50 76 GLU A C 1
ATOM 591 O O . GLU A 1 76 ? -16.864 0.079 6.048 1.00 96.50 76 GLU A O 1
ATOM 596 N N . HIS A 1 77 ? -18.707 -0.702 5.040 1.00 96.69 77 HIS A N 1
ATOM 597 C CA . HIS A 1 77 ? -19.470 0.532 5.137 1.00 96.69 77 HIS A CA 1
ATOM 598 C C . HIS A 1 77 ? -20.960 0.207 5.286 1.00 96.69 77 HIS A C 1
ATOM 600 O O . HIS A 1 77 ? -21.532 -0.487 4.445 1.00 96.69 77 HIS A O 1
ATOM 606 N N . HIS A 1 78 ? -21.584 0.690 6.367 1.00 97.06 78 HIS A N 1
ATOM 607 C CA . HIS A 1 78 ? -22.986 0.412 6.716 1.00 97.06 78 HIS A CA 1
ATOM 608 C C . HIS A 1 78 ? -23.350 -1.089 6.691 1.00 97.06 78 HIS A C 1
ATOM 610 O O . HIS A 1 78 ? -24.342 -1.479 6.073 1.00 97.06 78 HIS A O 1
ATOM 616 N N . GLY A 1 79 ? -22.534 -1.943 7.325 1.00 96.31 79 GLY A N 1
ATOM 617 C CA . GLY A 1 79 ? -22.789 -3.387 7.413 1.00 96.31 79 GLY A CA 1
ATOM 618 C C . GLY A 1 79 ? -22.574 -4.158 6.107 1.00 96.31 79 GLY A C 1
ATOM 619 O O . GLY A 1 79 ? -22.918 -5.335 6.020 1.00 96.31 79 GLY A O 1
ATOM 620 N N . LYS A 1 80 ? -22.042 -3.511 5.062 1.00 98.06 80 LYS A N 1
ATOM 621 C CA . LYS A 1 80 ? -21.715 -4.149 3.782 1.00 98.06 80 LYS A CA 1
ATOM 622 C C . LYS A 1 80 ? -20.212 -4.164 3.574 1.00 98.06 80 LYS A C 1
ATOM 624 O O . LYS A 1 80 ? -19.553 -3.133 3.689 1.00 98.06 80 LYS A O 1
ATOM 629 N N . VAL A 1 81 ? -19.692 -5.330 3.205 1.00 97.50 81 VAL A N 1
ATOM 630 C CA . VAL A 1 81 ? -18.277 -5.516 2.884 1.00 97.50 81 VAL A CA 1
ATOM 631 C C . VAL A 1 81 ? -18.045 -5.257 1.401 1.00 97.50 81 VAL A C 1
ATOM 633 O O . VAL A 1 81 ? -18.672 -5.868 0.535 1.00 97.50 81 VAL A O 1
ATOM 636 N N . TYR A 1 82 ? -17.094 -4.378 1.114 1.00 98.12 82 TYR A N 1
ATOM 637 C CA . TYR A 1 82 ? -16.646 -4.031 -0.225 1.00 98.12 82 TYR A CA 1
ATOM 638 C C . TYR A 1 82 ? -15.222 -4.526 -0.441 1.00 98.12 82 TYR A C 1
ATOM 640 O O . TYR A 1 82 ? -14.412 -4.586 0.484 1.00 98.12 82 TYR A O 1
ATOM 648 N N . ARG A 1 83 ? -14.903 -4.870 -1.691 1.00 98.06 83 ARG A N 1
ATOM 649 C CA . ARG A 1 83 ? -13.551 -5.246 -2.109 1.00 98.06 83 ARG A CA 1
ATOM 650 C C . ARG A 1 83 ? -13.177 -4.476 -3.361 1.00 98.06 83 ARG A C 1
ATOM 652 O O . ARG A 1 83 ? -13.888 -4.531 -4.361 1.00 98.06 83 ARG A O 1
ATOM 659 N N . ILE A 1 84 ? -12.048 -3.785 -3.301 1.00 98.12 84 ILE A N 1
ATOM 660 C CA . ILE A 1 84 ? -11.471 -3.049 -4.419 1.00 98.12 84 ILE A CA 1
ATOM 661 C C . ILE A 1 84 ? -10.140 -3.697 -4.776 1.00 98.12 84 ILE A C 1
ATOM 663 O O . ILE A 1 84 ? -9.266 -3.844 -3.923 1.00 98.12 84 ILE A O 1
ATOM 667 N N . MET A 1 85 ? -9.977 -4.040 -6.050 1.00 97.88 85 MET A N 1
ATOM 668 C CA . MET A 1 85 ? -8.685 -4.372 -6.640 1.00 97.88 85 MET A CA 1
ATOM 669 C C . MET A 1 85 ? -8.334 -3.274 -7.633 1.00 97.88 85 MET A C 1
ATOM 671 O O . MET A 1 85 ? -9.101 -3.002 -8.557 1.00 97.88 85 MET A O 1
ATOM 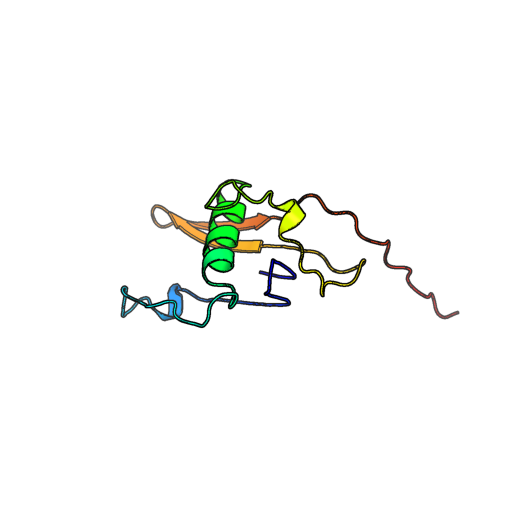675 N N . ARG A 1 86 ? -7.192 -2.618 -7.425 1.00 97.56 86 ARG A N 1
ATOM 676 C CA . ARG A 1 86 ? -6.723 -1.541 -8.296 1.00 97.56 86 ARG A CA 1
ATOM 677 C C . ARG A 1 86 ? -5.283 -1.777 -8.721 1.00 97.56 86 ARG A C 1
ATOM 679 O O . ARG A 1 86 ? -4.435 -2.186 -7.928 1.00 97.56 86 ARG A O 1
ATOM 686 N N . GLN A 1 87 ? -5.016 -1.477 -9.984 1.00 97.81 87 GLN A N 1
ATOM 687 C CA . GLN A 1 87 ? -3.696 -1.515 -10.599 1.00 97.81 87 GLN A CA 1
ATOM 688 C C . GLN A 1 87 ? -3.403 -0.115 -11.148 1.00 97.81 87 GLN A C 1
ATOM 690 O O . GLN A 1 87 ? -4.274 0.446 -11.819 1.00 97.81 87 GLN A O 1
ATOM 695 N N . PRO A 1 88 ? -2.239 0.491 -10.852 1.00 95.94 88 PRO A N 1
ATOM 696 C CA . PRO A 1 88 ? -1.851 1.733 -11.505 1.00 95.94 88 PRO A CA 1
ATOM 697 C C . PRO A 1 88 ? -1.596 1.467 -12.987 1.00 95.94 88 PRO A C 1
ATOM 699 O O . PRO A 1 88 ? -1.363 0.317 -13.392 1.00 95.94 88 PRO A O 1
ATOM 702 N N . LYS A 1 89 ? -1.605 2.526 -13.800 1.00 94.56 89 LYS A N 1
ATOM 703 C CA . LYS A 1 89 ? -1.199 2.404 -15.198 1.00 94.56 89 LYS A CA 1
ATOM 704 C C . LYS A 1 89 ? 0.248 1.911 -15.239 1.00 94.56 89 LYS A C 1
ATOM 706 O O . LYS A 1 89 ? 1.144 2.505 -14.655 1.00 94.56 89 LYS A O 1
ATOM 711 N N . GLN A 1 90 ? 0.481 0.796 -15.914 1.00 93.88 90 GLN A N 1
ATOM 712 C CA . GLN A 1 90 ? 1.797 0.167 -15.950 1.00 93.88 90 GLN A CA 1
ATOM 713 C C . GLN A 1 90 ? 1.989 -0.563 -17.271 1.00 93.88 90 GLN A C 1
ATOM 715 O O . GLN A 1 90 ? 1.042 -1.111 -17.836 1.00 93.88 90 GLN A O 1
ATOM 720 N N . LEU A 1 91 ? 3.223 -0.555 -17.765 1.00 90.50 91 LEU A N 1
ATOM 721 C CA . LEU A 1 91 ? 3.625 -1.372 -18.900 1.00 90.50 91 LEU A CA 1
ATOM 722 C C . LEU A 1 91 ? 4.212 -2.668 -18.358 1.00 90.50 91 LEU A C 1
ATOM 724 O O . LEU A 1 91 ? 5.141 -2.640 -17.554 1.00 90.50 91 LEU A O 1
ATOM 728 N N . LEU A 1 92 ? 3.663 -3.792 -18.807 1.00 91.94 92 LEU A N 1
ATOM 729 C CA . LEU A 1 92 ? 4.151 -5.117 -18.451 1.00 91.94 92 LEU A CA 1
ATOM 730 C C . LEU A 1 92 ? 4.666 -5.819 -19.699 1.00 91.94 92 LEU A C 1
ATOM 732 O O . LEU A 1 92 ? 4.040 -5.776 -20.761 1.00 91.94 92 LEU A O 1
ATOM 736 N N . ALA A 1 93 ? 5.804 -6.491 -19.563 1.00 89.50 93 ALA A N 1
ATOM 737 C CA . ALA A 1 93 ? 6.311 -7.370 -20.600 1.00 89.50 93 ALA A CA 1
ATOM 738 C C . ALA A 1 93 ? 5.332 -8.536 -20.811 1.00 89.50 93 ALA A C 1
ATOM 740 O O . ALA A 1 93 ? 4.806 -9.113 -19.854 1.00 89.50 93 ALA A O 1
ATOM 741 N N . LYS A 1 94 ? 5.092 -8.912 -22.074 1.00 81.19 94 LYS A N 1
ATOM 742 C CA . LYS A 1 94 ? 4.276 -10.090 -22.391 1.00 81.19 94 LYS A CA 1
ATOM 743 C C . LYS A 1 94 ? 4.965 -11.337 -21.845 1.00 81.19 94 LYS A C 1
ATOM 745 O O . LYS A 1 94 ? 6.131 -11.586 -22.140 1.00 81.19 94 LYS A O 1
ATOM 750 N N . LYS A 1 95 ? 4.230 -12.146 -21.082 1.00 72.12 95 LYS A N 1
ATOM 751 C CA . LYS A 1 95 ? 4.716 -13.442 -20.606 1.00 72.12 95 LYS A CA 1
ATOM 752 C C . LYS A 1 95 ? 4.810 -14.397 -21.801 1.00 72.12 95 LYS A C 1
ATOM 754 O O . LYS A 1 95 ? 3.793 -14.878 -22.295 1.00 72.12 95 LYS A O 1
ATOM 759 N N . THR A 1 96 ? 6.018 -14.629 -22.305 1.00 60.66 96 THR A N 1
ATOM 760 C CA . THR A 1 96 ? 6.278 -15.595 -23.378 1.00 60.66 96 THR A CA 1
ATOM 761 C C . THR A 1 96 ? 6.198 -17.001 -22.797 1.00 60.66 96 THR A C 1
ATOM 763 O O . THR A 1 96 ? 7.070 -17.430 -22.042 1.00 60.66 96 THR A O 1
ATOM 766 N N . TRP A 1 97 ? 5.136 -17.733 -23.119 1.00 56.16 97 TRP A N 1
ATOM 767 C CA . TRP A 1 97 ? 5.038 -19.149 -22.779 1.00 56.16 97 TRP A CA 1
ATOM 768 C C . TRP A 1 97 ? 6.007 -19.928 -23.673 1.00 56.16 97 TRP A C 1
ATOM 770 O O . TRP A 1 97 ? 5.813 -19.991 -24.887 1.00 56.16 97 TRP A O 1
ATOM 780 N N . LYS A 1 98 ? 7.064 -20.513 -23.096 1.00 54.06 98 LYS A N 1
ATOM 781 C CA . LYS A 1 98 ? 7.864 -21.517 -23.807 1.00 54.06 98 LYS A CA 1
ATOM 782 C C . LYS A 1 98 ? 7.008 -22.774 -23.939 1.00 54.06 98 LYS A C 1
ATOM 784 O O . LYS A 1 98 ? 6.799 -23.500 -22.973 1.00 54.06 98 LYS A O 1
ATOM 789 N N . ARG A 1 99 ? 6.458 -22.972 -25.133 1.00 46.34 99 ARG A N 1
ATOM 790 C CA . ARG A 1 99 ? 5.761 -24.189 -25.537 1.00 46.34 99 ARG A CA 1
ATOM 791 C C . ARG A 1 99 ? 6.834 -25.267 -25.710 1.00 46.34 99 ARG A C 1
ATOM 793 O O . ARG A 1 99 ? 7.627 -25.174 -26.641 1.00 46.34 99 ARG A O 1
ATOM 800 N N . TYR A 1 100 ? 6.923 -26.203 -24.769 1.00 55.91 100 TYR A N 1
ATOM 801 C CA . TYR A 1 100 ? 7.745 -27.399 -24.949 1.00 55.91 100 TYR A CA 1
ATOM 802 C C . TYR A 1 100 ? 7.059 -28.256 -26.020 1.00 55.91 100 TYR A C 1
ATOM 804 O O . TYR A 1 100 ? 5.868 -28.550 -25.893 1.00 55.91 100 TYR A O 1
ATOM 812 N N . ALA A 1 101 ? 7.781 -28.501 -27.113 1.00 56.84 101 ALA A N 1
ATOM 813 C CA . ALA A 1 101 ? 7.405 -29.416 -28.184 1.00 56.84 101 ALA A CA 1
ATOM 814 C C . ALA A 1 101 ? 7.880 -30.829 -27.840 1.00 56.84 101 ALA A C 1
ATOM 816 O O . ALA A 1 101 ? 8.932 -30.925 -27.164 1.00 56.84 101 ALA A O 1
#